Protein AF-A0A401IBF6-F1 (afdb_monomer_lite)

Secondary structure (DSSP, 8-state):
-TTTT--GGGSPPP--TT-EE----HHHHHHHT--TT--EE----HHHHHHHHTT--STT----

Structure (mmCIF, N/CA/C/O backbone):
data_AF-A0A401IBF6-F1
#
_entry.id   AF-A0A401IBF6-F1
#
loop_
_atom_site.group_PDB
_atom_site.id
_atom_site.type_symbol
_atom_site.label_atom_id
_atom_site.label_alt_id
_atom_site.label_comp_id
_atom_site.label_asym_id
_atom_site.label_entity_id
_atom_site.label_seq_id
_atom_site.pdbx_PDB_ins_code
_atom_site.Cartn_x
_atom_site.Cartn_y
_atom_site.Cartn_z
_atom_site.occupancy
_atom_site.B_iso_or_equiv
_atom_site.auth_seq_id
_atom_site.auth_comp_id
_atom_site.auth_asym_id
_atom_site.auth_atom_id
_atom_site.pdbx_PDB_model_num
ATOM 1 N N . MET A 1 1 ? 6.072 -21.608 5.697 1.00 68.62 1 MET A N 1
ATOM 2 C CA . MET A 1 1 ? 6.353 -20.601 6.746 1.00 68.62 1 MET A CA 1
ATOM 3 C C . MET A 1 1 ? 7.424 -21.066 7.724 1.00 68.62 1 MET A C 1
ATOM 5 O O . MET A 1 1 ? 8.057 -20.236 8.361 1.00 68.62 1 MET A O 1
ATOM 9 N N . ASP A 1 2 ? 7.688 -22.370 7.748 1.00 83.62 2 ASP A N 1
ATOM 10 C CA . ASP A 1 2 ? 8.669 -23.050 8.597 1.00 83.62 2 ASP A CA 1
ATOM 11 C C . ASP A 1 2 ? 10.085 -22.456 8.548 1.00 83.62 2 ASP A C 1
ATOM 13 O O . ASP A 1 2 ? 10.726 -22.362 9.585 1.00 83.62 2 ASP A O 1
ATOM 17 N N . VAL A 1 3 ? 10.549 -21.960 7.390 1.00 94.38 3 VAL A N 1
ATOM 18 C CA . VAL A 1 3 ? 11.857 -21.275 7.274 1.00 94.38 3 VAL A CA 1
ATOM 19 C C . VAL A 1 3 ? 11.919 -19.995 8.115 1.00 94.38 3 VAL A C 1
ATOM 21 O O . VAL A 1 3 ? 12.943 -19.702 8.720 1.00 94.38 3 VAL A O 1
ATOM 24 N N . ALA A 1 4 ? 10.824 -19.233 8.156 1.00 94.25 4 ALA A N 1
ATOM 25 C CA . ALA A 1 4 ? 10.725 -17.986 8.913 1.00 94.25 4 ALA A CA 1
ATOM 26 C C . ALA A 1 4 ? 10.158 -18.189 10.332 1.00 94.25 4 ALA A C 1
ATOM 28 O O . ALA A 1 4 ? 10.096 -17.234 11.099 1.00 94.25 4 ALA A O 1
ATOM 29 N N . GLY A 1 5 ? 9.722 -19.406 10.685 1.00 96.69 5 GLY A N 1
ATOM 30 C CA . GLY A 1 5 ? 9.149 -19.721 11.996 1.00 96.69 5 GLY A CA 1
ATOM 31 C C . GLY A 1 5 ? 7.826 -19.010 12.312 1.00 96.69 5 GLY A C 1
ATOM 32 O O . GLY A 1 5 ? 7.502 -18.833 13.483 1.00 96.69 5 GLY A O 1
ATOM 33 N N . VAL A 1 6 ? 7.069 -18.579 11.296 1.00 96.56 6 VAL A N 1
ATOM 34 C CA . VAL A 1 6 ? 5.779 -17.885 11.472 1.00 96.56 6 VAL A CA 1
ATOM 35 C C . VAL A 1 6 ? 4.599 -18.763 11.067 1.00 96.56 6 VAL A C 1
ATOM 37 O O . VAL A 1 6 ? 4.749 -19.763 10.370 1.00 96.56 6 VAL A O 1
ATOM 40 N N . THR A 1 7 ? 3.405 -18.385 11.505 1.00 95.75 7 THR A N 1
ATOM 41 C CA . THR A 1 7 ? 2.135 -18.988 11.088 1.00 95.75 7 THR A CA 1
ATOM 42 C C . THR A 1 7 ? 1.396 -18.066 10.129 1.00 95.75 7 THR A C 1
ATOM 44 O O . THR A 1 7 ? 1.611 -16.855 10.119 1.00 95.75 7 THR A O 1
ATOM 47 N N . GLU A 1 8 ? 0.470 -18.619 9.350 1.00 93.69 8 GLU A N 1
ATOM 48 C CA . GLU A 1 8 ? -0.280 -17.841 8.359 1.00 93.69 8 GLU A CA 1
ATOM 49 C C . GLU A 1 8 ? -1.104 -16.713 8.974 1.00 93.69 8 GLU A C 1
ATOM 51 O O . GLU A 1 8 ? -1.197 -15.631 8.408 1.00 93.69 8 GLU A O 1
ATOM 56 N N . ARG A 1 9 ? -1.592 -16.913 10.201 1.00 95.25 9 ARG A N 1
ATOM 57 C CA . ARG A 1 9 ? -2.328 -15.900 10.969 1.00 95.25 9 ARG A CA 1
ATOM 58 C C . ARG A 1 9 ? -1.503 -14.658 11.316 1.00 95.25 9 ARG A C 1
ATOM 60 O O . ARG A 1 9 ? -2.080 -13.667 11.750 1.00 9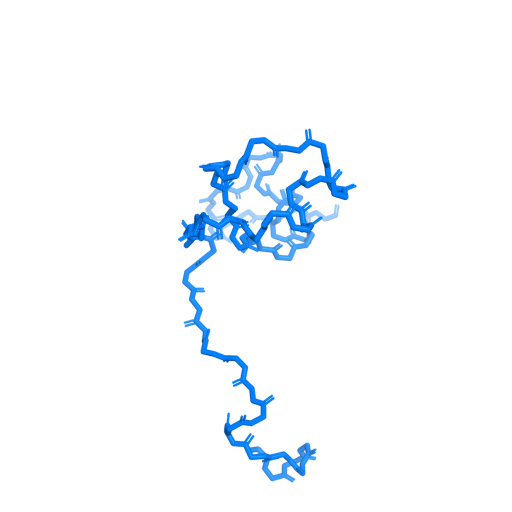5.25 9 ARG A O 1
ATOM 67 N N . GLN A 1 10 ? -0.180 -14.725 11.197 1.00 96.00 10 GLN A N 1
ATOM 68 C CA . GLN A 1 10 ? 0.717 -13.593 11.436 1.00 96.00 10 GLN A CA 1
ATOM 69 C C . GLN A 1 10 ? 0.990 -12.787 10.163 1.00 96.00 10 GLN A C 1
ATOM 71 O O . GLN A 1 10 ? 1.648 -11.752 10.246 1.00 96.00 10 GLN A O 1
ATOM 76 N N . LEU A 1 11 ? 0.519 -13.245 8.999 1.00 94.75 11 LEU A N 1
ATOM 77 C CA . LEU A 1 11 ? 0.700 -12.556 7.729 1.00 94.75 11 LEU A CA 1
ATOM 78 C C . LEU A 1 11 ? -0.607 -11.899 7.265 1.00 94.75 11 LEU A C 1
ATOM 80 O O . LEU A 1 11 ? -1.692 -12.439 7.495 1.00 94.75 11 LEU A O 1
ATOM 84 N N . PRO A 1 12 ? -0.522 -10.746 6.583 1.00 92.94 12 PRO A N 1
ATOM 85 C CA . PRO A 1 12 ? -1.675 -10.163 5.916 1.00 92.94 12 PRO A CA 1
ATOM 86 C C . PRO A 1 12 ? -2.094 -11.011 4.709 1.00 92.94 12 PRO A C 1
ATOM 88 O O . PRO A 1 12 ? -1.278 -11.692 4.086 1.00 92.94 12 PRO A O 1
ATOM 91 N N . THR A 1 13 ? -3.371 -10.924 4.338 1.00 93.88 13 THR A N 1
ATOM 92 C CA . THR A 1 13 ? -3.867 -11.505 3.087 1.00 93.88 13 THR A CA 1
ATOM 93 C C . THR A 1 13 ? -3.298 -10.731 1.892 1.00 93.88 13 THR A C 1
ATOM 95 O O . THR A 1 13 ? -3.468 -9.511 1.839 1.00 93.88 13 THR A O 1
ATOM 98 N N . PRO A 1 14 ? -2.645 -11.393 0.919 1.00 93.69 14 PRO A N 1
ATOM 99 C CA . PRO A 1 14 ? -2.181 -10.729 -0.293 1.00 93.69 14 PRO A CA 1
ATOM 100 C C . PRO A 1 14 ? -3.351 -10.173 -1.106 1.00 93.69 14 PRO A C 1
ATOM 102 O O . PRO A 1 14 ? -4.357 -10.852 -1.309 1.00 93.69 14 PRO A O 1
ATOM 105 N N . VAL A 1 15 ? -3.198 -8.954 -1.615 1.00 95.62 15 VAL A N 1
ATOM 106 C CA . VAL A 1 15 ? -4.199 -8.280 -2.450 1.00 95.62 15 VAL A CA 1
ATOM 107 C C . VAL A 1 15 ? -3.553 -7.719 -3.719 1.00 95.62 15 VAL A C 1
ATOM 109 O O . VAL A 1 15 ? -2.339 -7.500 -3.737 1.00 95.62 15 VAL A O 1
ATOM 112 N N . PRO A 1 16 ? -4.328 -7.475 -4.796 1.00 95.44 16 PRO A N 1
ATOM 113 C CA . PRO A 1 16 ? -3.817 -6.779 -5.971 1.00 95.44 16 PRO A CA 1
ATOM 114 C C . PRO A 1 16 ? -3.258 -5.398 -5.613 1.00 95.44 16 PRO A C 1
ATOM 116 O O . PRO A 1 16 ? -3.797 -4.713 -4.750 1.00 95.44 16 PRO A O 1
ATOM 119 N N . VAL A 1 17 ? -2.243 -4.936 -6.345 1.00 93.12 17 VAL A N 1
ATOM 120 C CA . VAL A 1 17 ? -1.622 -3.610 -6.131 1.00 93.12 17 VAL A CA 1
ATOM 121 C C . VAL A 1 17 ? -2.596 -2.440 -6.328 1.00 93.12 17 VAL A C 1
ATOM 123 O O . VAL A 1 17 ? -2.380 -1.345 -5.820 1.00 93.12 17 VAL A O 1
ATOM 126 N N . SER A 1 18 ? -3.694 -2.676 -7.049 1.00 93.69 18 SER A N 1
ATOM 127 C CA . SER A 1 18 ? -4.791 -1.729 -7.264 1.00 93.69 18 SER A CA 1
ATOM 128 C C . SER A 1 18 ? -5.912 -1.835 -6.222 1.00 93.69 18 SER A C 1
ATOM 130 O O . SER A 1 18 ? -6.945 -1.184 -6.380 1.00 93.69 18 SER A O 1
ATOM 132 N N . HIS A 1 19 ? -5.767 -2.693 -5.207 1.00 96.62 19 HIS A N 1
ATOM 133 C CA . HIS A 1 19 ? -6.755 -2.853 -4.146 1.00 96.62 19 HIS A CA 1
ATOM 134 C C . HIS A 1 19 ? -6.908 -1.551 -3.360 1.00 96.62 19 HIS A C 1
ATOM 136 O O . HIS A 1 19 ? -5.913 -0.929 -2.985 1.00 96.62 19 HIS A O 1
ATOM 142 N N . GLN A 1 20 ? -8.160 -1.159 -3.124 1.00 95.56 20 GLN A N 1
ATOM 143 C CA . GLN A 1 20 ? -8.519 0.075 -2.439 1.00 95.56 20 GLN A CA 1
ATOM 144 C C . GLN A 1 20 ? -9.147 -0.229 -1.083 1.00 95.56 20 GLN A C 1
ATOM 146 O O . GLN A 1 20 ? -10.059 -1.049 -0.983 1.00 95.56 20 GLN A O 1
ATOM 151 N N . LEU A 1 21 ? -8.679 0.486 -0.068 1.00 92.19 21 LEU A N 1
ATOM 152 C CA . LEU A 1 21 ? -9.279 0.574 1.252 1.00 92.19 21 LEU A CA 1
ATOM 153 C C . LEU A 1 21 ? -9.915 1.957 1.415 1.00 92.19 21 LEU A C 1
ATOM 155 O O . LEU A 1 21 ? -9.397 2.949 0.913 1.00 92.19 21 LEU A O 1
ATOM 159 N N . SER A 1 22 ? -11.031 2.034 2.126 1.00 89.56 22 SER A N 1
ATOM 160 C CA . SER A 1 22 ? -11.725 3.290 2.425 1.00 89.56 22 SER A CA 1
ATOM 161 C C . SER A 1 22 ? -12.277 3.248 3.842 1.00 89.56 22 SER A C 1
ATOM 163 O O . SER A 1 22 ? -12.517 2.162 4.370 1.00 89.56 22 SER A O 1
ATOM 165 N N . GLY A 1 23 ? -12.551 4.415 4.422 1.00 89.94 23 GLY A N 1
ATOM 166 C CA . GLY A 1 23 ? -13.075 4.511 5.783 1.00 89.94 23 GLY A CA 1
ATOM 167 C C . GLY A 1 23 ? -11.951 4.563 6.807 1.00 89.94 23 GLY A C 1
ATOM 168 O O . GLY A 1 23 ? -11.823 3.674 7.648 1.00 89.94 23 GLY A O 1
ATOM 169 N N . LEU A 1 24 ? -11.134 5.616 6.725 1.00 92.75 24 LEU A N 1
ATOM 170 C CA . LEU A 1 24 ? -10.163 5.928 7.765 1.00 92.75 24 LEU A CA 1
ATOM 171 C C . LEU A 1 24 ? -10.874 6.086 9.110 1.00 92.75 24 LEU A C 1
ATOM 173 O O . LEU A 1 24 ? -11.968 6.654 9.200 1.00 92.75 24 LEU A O 1
ATOM 177 N N . SER A 1 25 ? -10.214 5.631 10.175 1.00 94.31 25 SER A N 1
ATOM 178 C CA . SER A 1 25 ? -10.655 5.980 11.519 1.00 94.31 25 SER A CA 1
ATOM 179 C C . SER A 1 25 ? -10.593 7.501 11.697 1.00 94.31 25 SER A C 1
ATOM 181 O O . SER A 1 25 ? -9.772 8.180 11.078 1.00 94.31 25 SER A O 1
ATOM 183 N N . ALA A 1 26 ? -11.437 8.058 12.568 1.00 94.06 26 ALA A N 1
ATOM 184 C CA . ALA A 1 26 ? -11.405 9.495 12.843 1.00 94.06 26 ALA A CA 1
ATOM 185 C C . ALA A 1 26 ? -10.025 9.962 13.351 1.00 94.06 26 ALA A C 1
ATOM 187 O O . ALA A 1 26 ? -9.607 11.079 13.054 1.00 94.06 26 ALA A O 1
ATOM 188 N N . ALA A 1 27 ? -9.312 9.098 14.085 1.00 97.19 27 ALA A N 1
ATOM 189 C CA . ALA A 1 27 ? -7.970 9.381 14.581 1.00 97.19 27 ALA A CA 1
ATOM 190 C C . ALA A 1 27 ? -6.943 9.456 13.441 1.00 97.19 27 ALA A C 1
ATOM 192 O O . ALA A 1 27 ? -6.188 10.424 13.369 1.00 97.19 27 ALA A O 1
ATOM 193 N N . ASP A 1 28 ? -6.957 8.487 12.522 1.00 95.31 28 ASP A N 1
ATOM 194 C CA . ASP A 1 28 ? -6.025 8.458 11.388 1.00 95.31 28 ASP A CA 1
ATOM 195 C C . ASP A 1 28 ? -6.323 9.581 10.390 1.00 95.31 28 ASP A C 1
ATOM 197 O O . ASP A 1 28 ? -5.405 10.252 9.927 1.00 95.31 28 ASP A O 1
ATOM 201 N N . ALA A 1 29 ? -7.603 9.849 10.109 1.00 96.00 29 ALA A N 1
ATOM 202 C CA . ALA A 1 29 ? -8.027 10.960 9.256 1.00 96.00 29 ALA A CA 1
ATOM 203 C C . ALA A 1 29 ? -7.529 12.311 9.792 1.00 96.00 29 ALA A C 1
ATOM 205 O O . ALA A 1 29 ? -6.981 13.118 9.039 1.00 96.00 29 ALA A O 1
ATOM 206 N N . ALA A 1 30 ? -7.650 12.535 11.105 1.00 96.75 30 ALA A N 1
ATOM 207 C CA . ALA A 1 30 ? -7.143 13.741 11.752 1.00 96.75 30 ALA A CA 1
ATOM 208 C C . ALA A 1 30 ? -5.608 13.817 11.732 1.00 96.75 30 ALA A C 1
ATOM 210 O O . ALA A 1 30 ? -5.058 14.878 11.443 1.00 96.75 30 ALA A O 1
ATOM 211 N N . ALA A 1 31 ? -4.916 12.706 12.003 1.00 97.75 31 ALA A N 1
ATOM 212 C CA . ALA A 1 31 ? -3.454 12.655 12.005 1.00 97.75 31 ALA A CA 1
ATOM 213 C C . ALA A 1 31 ? -2.853 12.890 10.608 1.00 97.75 31 ALA A C 1
ATOM 215 O O . ALA A 1 31 ? -1.818 13.542 10.485 1.00 97.75 31 ALA A O 1
ATOM 216 N N . LEU A 1 32 ? -3.507 12.376 9.564 1.00 96.00 32 LEU A N 1
ATOM 217 C CA . LEU A 1 32 ? -3.072 12.501 8.172 1.00 96.00 32 LEU A CA 1
ATOM 218 C C . LEU A 1 32 ? -3.575 13.785 7.495 1.00 96.00 32 LEU A C 1
ATOM 220 O O . LEU A 1 32 ? -3.071 14.146 6.435 1.00 96.00 32 LEU A O 1
ATOM 224 N N . GLY A 1 33 ? -4.565 14.471 8.078 1.00 96.81 33 GLY A N 1
ATOM 225 C CA . GLY A 1 33 ? -5.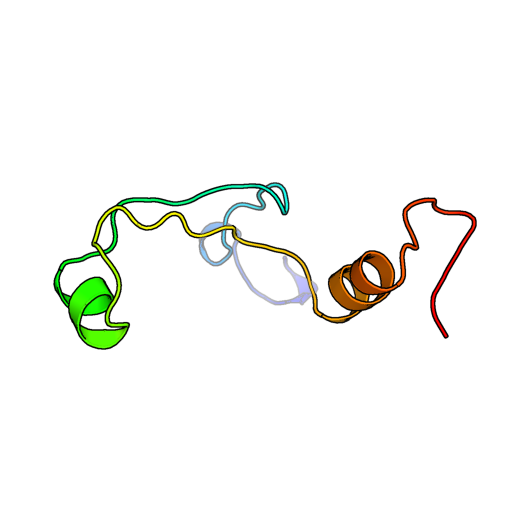191 15.653 7.479 1.00 96.81 33 GLY A CA 1
ATOM 226 C C . GLY A 1 33 ? -6.015 15.334 6.227 1.00 96.81 33 GLY A C 1
ATOM 227 O O . GLY A 1 33 ? -6.097 16.161 5.319 1.00 96.81 33 GLY A O 1
ATOM 228 N N . LEU A 1 34 ? -6.602 14.136 6.161 1.00 96.31 34 LEU A N 1
ATOM 229 C CA . LEU A 1 34 ? -7.359 13.646 5.008 1.00 96.31 34 LEU A CA 1
ATOM 230 C C . LEU A 1 34 ? -8.845 13.463 5.352 1.00 96.31 34 LEU A C 1
ATOM 232 O O . LEU A 1 34 ? -9.168 13.100 6.485 1.00 96.31 34 LEU A O 1
ATOM 236 N N . PRO A 1 35 ? -9.765 13.651 4.387 1.00 95.38 35 PRO A N 1
ATOM 237 C CA . PRO A 1 35 ? -11.156 13.233 4.542 1.00 95.38 35 PRO A CA 1
ATOM 238 C C . PRO A 1 35 ? -11.269 11.744 4.928 1.00 95.38 35 PRO A C 1
ATOM 240 O O . PRO A 1 35 ? -10.528 10.927 4.369 1.00 95.38 35 PRO A O 1
ATOM 243 N N . PRO A 1 36 ? -12.189 11.350 5.831 1.00 93.06 36 PRO A N 1
ATOM 244 C CA . PRO A 1 36 ? -12.333 9.953 6.260 1.00 93.06 36 PRO A CA 1
ATOM 245 C C . PRO A 1 36 ? -12.642 8.958 5.129 1.00 93.06 36 PRO A C 1
ATOM 247 O O . PRO A 1 36 ? -12.342 7.769 5.234 1.00 93.06 36 PRO A O 1
ATOM 250 N N . ASP A 1 37 ? -13.243 9.438 4.046 1.00 94.75 37 ASP A N 1
ATOM 251 C CA . ASP A 1 37 ? -13.613 8.683 2.849 1.00 94.75 37 ASP A CA 1
ATOM 252 C C . ASP A 1 37 ? -12.519 8.664 1.769 1.00 94.75 37 ASP A C 1
ATOM 254 O O . ASP A 1 37 ? -12.716 8.062 0.715 1.00 94.75 37 ASP A O 1
ATOM 258 N N . THR A 1 38 ? -11.353 9.266 2.030 1.00 95.12 38 THR A N 1
ATOM 259 C CA . THR A 1 38 ? -10.213 9.226 1.104 1.00 95.12 38 THR A CA 1
ATOM 260 C C . THR A 1 38 ? -9.817 7.771 0.819 1.00 95.12 38 THR A C 1
ATOM 262 O O . THR A 1 38 ? -9.521 7.036 1.765 1.00 95.12 38 THR A O 1
ATOM 265 N N . PRO A 1 39 ? -9.786 7.328 -0.452 1.00 94.31 39 PRO A N 1
ATOM 266 C CA . PRO A 1 39 ? -9.385 5.969 -0.792 1.00 94.31 39 PRO A CA 1
ATOM 267 C C . PRO A 1 39 ? -7.866 5.783 -0.676 1.00 94.31 39 PRO A C 1
ATOM 269 O O . PRO A 1 39 ? -7.083 6.619 -1.127 1.00 94.31 39 PRO A O 1
ATOM 272 N N . PHE A 1 40 ? -7.454 4.642 -0.128 1.00 94.12 40 PHE A N 1
ATOM 273 C CA . PHE A 1 40 ? -6.064 4.208 -0.001 1.00 94.12 40 PHE A CA 1
ATOM 274 C C . PHE A 1 40 ? -5.814 3.029 -0.927 1.00 94.12 40 PHE A C 1
ATOM 276 O O . PHE A 1 40 ? -6.375 1.951 -0.741 1.00 94.12 40 PHE A O 1
ATOM 283 N N . VAL A 1 41 ? -4.947 3.222 -1.915 1.00 94.88 41 VAL A N 1
ATOM 284 C CA . VAL A 1 41 ? -4.485 2.142 -2.789 1.00 94.88 41 VAL A CA 1
ATOM 285 C C . VAL A 1 41 ? -3.284 1.475 -2.119 1.00 94.88 41 VAL A C 1
ATOM 287 O O . VAL A 1 41 ? -2.318 2.164 -1.799 1.00 94.88 41 VAL A O 1
ATOM 290 N N . ILE A 1 42 ? -3.324 0.153 -1.918 1.00 93.69 42 ILE A N 1
ATOM 291 C CA . ILE A 1 42 ? -2.227 -0.602 -1.273 1.00 93.69 42 ILE A CA 1
ATOM 292 C C . ILE A 1 42 ? -0.897 -0.435 -2.021 1.00 93.69 42 ILE A C 1
ATOM 294 O O . ILE A 1 42 ? 0.168 -0.437 -1.406 1.00 93.69 42 ILE A O 1
ATOM 298 N N . GLY A 1 43 ? -0.966 -0.233 -3.337 1.00 93.31 43 GLY A N 1
ATOM 299 C CA . GLY A 1 43 ? 0.182 0.114 -4.156 1.00 93.31 43 GLY A CA 1
ATOM 300 C C . GLY A 1 43 ? 1.096 -1.077 -4.416 1.00 93.31 43 GLY A C 1
ATOM 301 O O . GLY A 1 43 ? 0.703 -2.239 -4.312 1.00 93.31 43 GLY A O 1
ATOM 302 N N . ALA A 1 44 ? 2.324 -0.773 -4.816 1.00 93.25 44 ALA A N 1
ATOM 303 C CA . ALA A 1 44 ? 3.363 -1.747 -5.122 1.00 93.25 44 ALA A CA 1
ATOM 304 C C . ALA A 1 44 ? 4.686 -1.303 -4.485 1.00 93.25 44 ALA A C 1
ATOM 306 O O . ALA A 1 44 ? 4.763 -0.233 -3.887 1.00 93.25 44 ALA A O 1
ATOM 307 N N . SER A 1 45 ? 5.735 -2.115 -4.618 1.00 91.88 45 SER A N 1
ATOM 308 C CA . SER A 1 45 ? 7.070 -1.723 -4.167 1.00 91.88 45 SER A C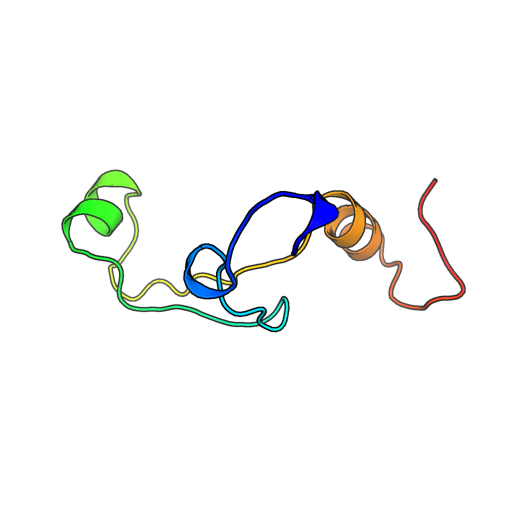A 1
ATOM 309 C C . SER A 1 45 ? 7.645 -0.577 -5.004 1.00 91.88 45 SER A C 1
ATOM 311 O O . SER A 1 45 ? 7.323 -0.434 -6.188 1.00 91.88 45 SER A O 1
ATOM 313 N N . ASP A 1 46 ? 8.566 0.183 -4.411 1.00 93.19 46 ASP A N 1
ATOM 314 C CA . ASP A 1 46 ? 9.213 1.336 -5.049 1.00 93.19 46 ASP A CA 1
ATOM 315 C C . ASP A 1 46 ? 9.818 0.999 -6.418 1.00 93.19 46 ASP A C 1
ATOM 317 O O . ASP A 1 46 ? 9.627 1.743 -7.373 1.00 93.19 46 ASP A O 1
ATOM 321 N N . GLY A 1 47 ? 10.483 -0.154 -6.560 1.00 90.06 47 GLY A N 1
ATOM 322 C CA . GLY A 1 47 ? 11.071 -0.573 -7.838 1.00 90.06 47 GLY A CA 1
ATOM 323 C C . GLY A 1 47 ? 10.031 -0.827 -8.937 1.00 90.06 47 GLY A C 1
ATOM 324 O O . GLY A 1 47 ? 10.234 -0.452 -10.092 1.00 90.06 47 GLY A O 1
ATOM 325 N N . VAL A 1 48 ? 8.881 -1.414 -8.585 1.00 90.06 48 VAL A N 1
ATOM 326 C CA . VAL A 1 48 ? 7.776 -1.625 -9.536 1.00 90.06 48 VAL A CA 1
ATOM 327 C C . VAL A 1 48 ? 7.155 -0.286 -9.937 1.00 90.06 48 VAL A C 1
ATOM 329 O O . VAL A 1 48 ? 6.891 -0.064 -11.120 1.00 90.06 48 VAL A O 1
ATOM 332 N N . LEU A 1 49 ? 6.960 0.626 -8.981 1.00 91.19 49 LEU A N 1
ATOM 333 C CA . LEU A 1 49 ? 6.413 1.957 -9.257 1.00 91.19 49 LEU A CA 1
ATOM 334 C C . LEU A 1 49 ? 7.392 2.852 -10.029 1.00 91.19 49 LEU A C 1
ATOM 336 O O . LEU A 1 49 ? 6.948 3.638 -10.862 1.00 91.19 49 LEU A O 1
ATOM 340 N N . ALA A 1 50 ? 8.702 2.705 -9.828 1.00 90.94 50 ALA A N 1
ATOM 341 C CA . ALA A 1 50 ? 9.722 3.408 -10.604 1.00 90.94 50 ALA A CA 1
ATOM 342 C C . ALA A 1 50 ? 9.693 2.985 -12.082 1.00 90.94 50 ALA A C 1
ATOM 344 O O . ALA A 1 50 ? 9.660 3.841 -12.968 1.00 90.94 50 ALA A O 1
ATOM 345 N N . ASN A 1 51 ? 9.602 1.676 -12.347 1.00 90.81 51 ASN A N 1
ATOM 346 C CA . ASN A 1 51 ? 9.395 1.141 -13.695 1.00 90.81 51 ASN A CA 1
ATOM 347 C C . ASN A 1 51 ? 8.122 1.721 -14.331 1.00 90.81 51 ASN A C 1
ATOM 349 O O . ASN A 1 51 ? 8.154 2.237 -15.452 1.00 90.81 51 ASN A O 1
ATOM 353 N N . LEU A 1 52 ? 7.009 1.686 -13.592 1.00 89.50 52 LEU A N 1
ATOM 354 C CA . LEU A 1 52 ? 5.737 2.252 -14.036 1.00 89.50 52 LEU A CA 1
ATOM 355 C C . LEU A 1 52 ? 5.863 3.748 -14.366 1.00 89.50 52 LEU A C 1
ATOM 357 O O . LEU A 1 52 ? 5.397 4.182 -15.419 1.00 89.50 52 LEU A O 1
ATOM 361 N N . GLY A 1 53 ? 6.528 4.518 -13.502 1.00 90.06 53 GLY A N 1
ATOM 362 C CA . GLY A 1 53 ? 6.691 5.966 -13.627 1.00 90.06 53 GLY A CA 1
ATOM 363 C C . GLY A 1 53 ? 7.431 6.407 -14.891 1.00 90.06 53 GLY A C 1
ATOM 364 O O . GLY A 1 53 ? 7.162 7.493 -15.398 1.00 90.06 53 GLY A O 1
ATOM 365 N N . ILE A 1 54 ? 8.301 5.554 -15.443 1.00 92.25 54 ILE A N 1
ATOM 366 C CA . ILE A 1 54 ? 9.000 5.814 -16.712 1.00 92.25 54 ILE A CA 1
ATOM 367 C C . ILE A 1 54 ? 8.387 5.070 -17.914 1.00 92.25 54 ILE A C 1
ATOM 369 O O . ILE A 1 54 ? 8.973 5.030 -18.995 1.00 92.25 54 ILE A O 1
ATOM 373 N N . GLY A 1 55 ? 7.200 4.476 -17.752 1.00 88.50 55 GLY A N 1
ATOM 374 C CA . GLY A 1 55 ? 6.448 3.842 -18.838 1.00 88.50 55 GLY A CA 1
ATOM 375 C C . GLY A 1 55 ? 6.876 2.409 -19.173 1.00 88.50 55 GLY A C 1
ATOM 376 O O . GLY A 1 55 ? 6.589 1.912 -20.268 1.00 88.50 55 GLY A O 1
ATOM 377 N N . VAL A 1 56 ? 7.546 1.702 -18.262 1.00 88.50 56 VAL A N 1
ATOM 378 C CA . VAL A 1 56 ? 7.810 0.262 -18.397 1.00 88.50 56 VAL A CA 1
ATOM 379 C C . VAL A 1 56 ? 6.533 -0.508 -18.048 1.00 88.50 56 VAL A C 1
ATOM 381 O O . VAL A 1 56 ? 6.268 -0.834 -16.897 1.00 88.50 56 VAL A O 1
ATOM 384 N N . LEU A 1 57 ? 5.709 -0.759 -19.070 1.00 86.38 57 LEU A N 1
ATOM 385 C CA . LEU A 1 57 ? 4.391 -1.404 -18.951 1.00 86.38 57 LEU A CA 1
ATOM 386 C C . LEU A 1 57 ? 4.356 -2.827 -19.528 1.00 86.38 57 LEU A C 1
ATOM 388 O O . LEU A 1 57 ? 3.291 -3.431 -19.631 1.00 86.38 57 LEU A O 1
ATOM 392 N N . SER A 1 58 ? 5.497 -3.350 -19.97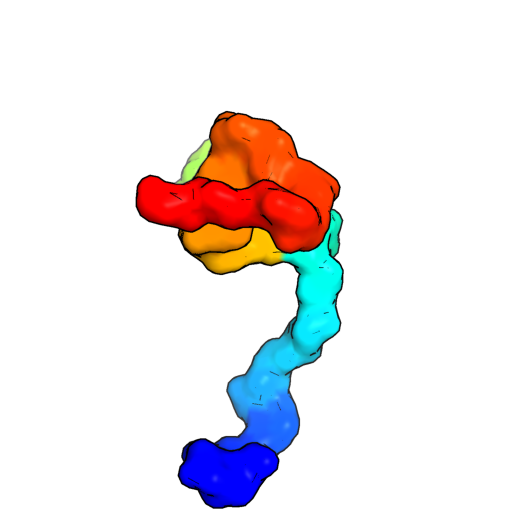4 1.00 82.69 58 SER A N 1
ATOM 393 C CA . SER A 1 58 ? 5.588 -4.650 -20.642 1.00 82.69 58 SER A CA 1
ATOM 394 C C . SER A 1 58 ? 6.792 -5.430 -20.114 1.00 82.69 58 SER A C 1
ATOM 396 O O . SER A 1 58 ? 7.812 -4.799 -19.835 1.00 82.69 58 SER A O 1
ATOM 398 N N . PRO A 1 59 ? 6.714 -6.773 -20.020 1.00 74.50 59 PRO A N 1
ATOM 399 C CA . PRO A 1 59 ? 7.786 -7.607 -19.459 1.00 74.50 59 PRO A CA 1
ATOM 400 C C . PRO A 1 59 ? 9.124 -7.478 -20.200 1.00 74.50 59 PRO A C 1
ATOM 402 O O . PRO A 1 59 ? 10.178 -7.705 -19.622 1.00 74.50 59 PRO A O 1
ATOM 405 N N . GLU A 1 60 ? 9.068 -7.090 -21.477 1.00 81.31 60 GLU A N 1
ATOM 406 C CA . GLU A 1 60 ? 10.214 -6.889 -22.373 1.00 81.31 60 GLU A CA 1
ATOM 407 C C . GLU A 1 60 ? 11.129 -5.720 -21.955 1.00 81.31 6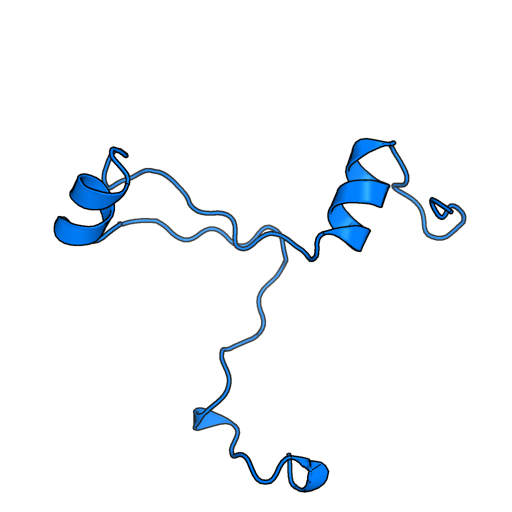0 GLU A C 1
ATOM 409 O O . GLU A 1 60 ? 12.202 -5.532 -22.528 1.00 81.31 60 GLU A O 1
ATOM 414 N N . ARG A 1 61 ? 10.674 -4.856 -21.038 1.00 72.19 61 ARG A N 1
ATOM 415 C CA . ARG A 1 61 ? 11.360 -3.621 -20.651 1.00 72.19 61 ARG A CA 1
ATOM 416 C C . ARG A 1 61 ? 11.629 -3.625 -19.152 1.00 72.19 61 ARG A C 1
ATOM 418 O O . ARG A 1 61 ? 10.786 -4.046 -18.370 1.00 72.19 61 ARG A O 1
ATOM 425 N N . VAL A 1 62 ? 12.791 -3.116 -18.758 1.00 72.81 62 VAL A N 1
ATOM 426 C CA . VAL A 1 62 ? 13.196 -2.949 -17.357 1.00 72.81 62 VAL A CA 1
ATOM 427 C C . VAL A 1 62 ? 13.938 -1.620 -17.244 1.00 72.81 62 VAL A C 1
ATOM 429 O O . VAL A 1 62 ? 14.742 -1.301 -18.121 1.00 72.81 62 VAL A O 1
ATOM 432 N N . ALA A 1 63 ? 13.647 -0.831 -16.206 1.00 71.88 63 ALA A N 1
ATOM 433 C CA . ALA A 1 63 ? 14.493 0.306 -15.857 1.00 71.88 63 ALA A CA 1
ATOM 434 C C . ALA A 1 63 ? 15.745 -0.213 -15.141 1.00 71.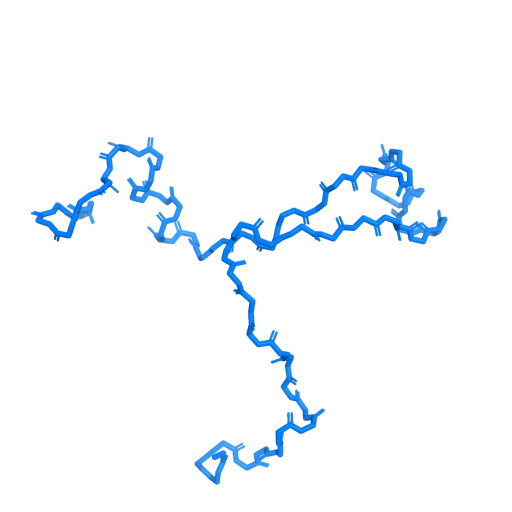88 63 ALA A C 1
ATOM 436 O O . ALA A 1 63 ? 15.631 -1.078 -14.270 1.00 71.88 63 ALA A O 1
ATOM 437 N N . VAL A 1 64 ? 16.917 0.296 -15.519 1.00 67.62 64 VAL A N 1
ATOM 438 C CA . VAL A 1 64 ? 18.212 -0.053 -14.911 1.00 67.62 64 VAL A CA 1
ATOM 439 C C . VAL A 1 64 ? 18.685 1.091 -14.031 1.00 67.62 64 VAL A C 1
ATOM 441 O O . VAL A 1 64 ? 18.538 2.250 -14.484 1.00 67.62 64 VAL A O 1
#

Foldseek 3Di:
DVVVPDDPVVDDDDDPQQDKDAQADPVVCVVVVHDRGDIDRNHDDPLVVVCVVVPVPDPVDHDD

Radius of gyration: 16.73 Å; chains: 1; bounding box: 32×39×37 Å

Sequence (64 aa):
MDVAGVTERQLPTPVPVSHQLSGLSAADAAALGLPPDTPFVIGASDGVLANLGIGVLSPERVAV

pLDDT: mean 90.99, std 7.2, range [67.62, 97.75]